Protein AF-A0A2D6HFG9-F1 (afdb_monomer)

Foldseek 3Di:
DVVVCVVCVPPDDDLDDQKDKDFDPDQPCQDDRQKGADHGDDGWIWIWGADLQQLEIEIETPDFPRIKGFDAPSSLVNNVWHWYHYNNDDIDTWDWDFDPVSQVVCVVVVSNRRRTMTDRDDDD

Secondary structure (DSSP, 8-state):
-HHHHHTTTT----SS-SEEEE----TT--EETTEEESSSPPSS-EEEEEETTTTEEEEEESS-TTEEEEE-HHHHHHHSSEEEEETT---EEE--EE-HHHHHHHHHHT-TT--EEEE-PPP-

Nearest PDB structures (foldseek):
  5yk4-assembly1_B  TM=5.902E-01  e=6.269E+00  Neisseria gonorrhoeae FA 1090
  5ms7-assembly1_A-2  TM=5.923E-01  e=7.105E+00  Legionella pneumophila subsp. pneumophila ATCC 33215
  8r7v-assembly1_A  TM=5.449E-01  e=7.105E+00  Homo sapiens
  4de9-assembly1_A  TM=2.468E-01  e=2.164E+00  Bacillus subtilis
  6mps-assembly1_A  TM=2.571E-01  e=2.611E+00  Bacillus subtilis

Structure (mmCIF, N/CA/C/O backbone):
data_AF-A0A2D6HFG9-F1
#
_entry.id   AF-A0A2D6HFG9-F1
#
loop_
_atom_site.group_PDB
_atom_site.id
_atom_site.type_symbol
_atom_site.label_atom_id
_atom_site.label_alt_id
_atom_site.label_comp_id
_atom_site.label_asym_id
_atom_site.label_entity_id
_atom_site.label_seq_id
_atom_site.pdbx_PDB_ins_code
_atom_site.Cartn_x
_atom_site.Cartn_y
_atom_site.Cartn_z
_atom_site.occupancy
_atom_site.B_iso_or_equiv
_atom_site.auth_seq_id
_atom_site.auth_comp_id
_atom_site.auth_asym_id
_atom_site.auth_atom_id
_atom_site.pdbx_PDB_model_num
ATOM 1 N N . MET A 1 1 ? -8.147 -30.783 10.269 1.00 59.09 1 MET A N 1
ATOM 2 C CA . MET A 1 1 ? -8.718 -29.556 9.665 1.00 59.09 1 MET A CA 1
ATOM 3 C C . MET A 1 1 ? -9.428 -28.677 10.701 1.00 59.09 1 MET A C 1
ATOM 5 O O . MET A 1 1 ? -8.983 -27.556 10.878 1.00 59.09 1 MET A O 1
ATOM 9 N N . ARG A 1 2 ? -10.443 -29.169 11.441 1.00 63.34 2 ARG A N 1
ATOM 10 C CA . ARG A 1 2 ? -11.173 -28.388 12.476 1.00 63.34 2 ARG A CA 1
ATOM 11 C C . ARG A 1 2 ? -10.281 -27.715 13.531 1.00 63.34 2 ARG A C 1
ATOM 13 O O . ARG A 1 2 ? -10.326 -26.502 13.651 1.00 63.34 2 ARG A O 1
ATOM 20 N N . ALA A 1 3 ? -9.388 -28.471 14.173 1.00 68.38 3 ALA A N 1
ATOM 21 C CA . ALA A 1 3 ? -8.497 -27.944 15.216 1.00 68.38 3 ALA A CA 1
ATOM 22 C C . ALA A 1 3 ? -7.512 -26.849 14.739 1.00 68.38 3 ALA A C 1
ATOM 24 O O . ALA A 1 3 ? -6.991 -26.086 15.544 1.00 68.38 3 ALA A O 1
ATOM 25 N N . LEU A 1 4 ? -7.224 -26.764 13.432 1.00 70.25 4 LEU A N 1
ATOM 26 C CA . LEU A 1 4 ? -6.386 -25.693 12.871 1.00 70.25 4 LEU A CA 1
ATOM 27 C C . LEU A 1 4 ? -7.195 -24.419 12.604 1.00 70.25 4 LEU A C 1
ATOM 29 O O . LEU A 1 4 ? -6.655 -23.329 12.752 1.00 70.25 4 LEU A O 1
ATOM 33 N N . LEU A 1 5 ? -8.472 -24.561 12.240 1.00 73.44 5 LEU A N 1
ATOM 34 C CA . LEU A 1 5 ? -9.385 -23.437 12.025 1.00 73.44 5 LEU A CA 1
ATOM 35 C C . LEU A 1 5 ? -9.829 -22.812 13.356 1.00 73.44 5 LEU A C 1
ATOM 37 O O . LEU A 1 5 ? -9.891 -21.594 13.454 1.00 73.44 5 LEU A O 1
ATOM 41 N N . GLU A 1 6 ? -10.034 -23.617 14.402 1.00 76.69 6 GLU A N 1
ATOM 42 C CA . GLU A 1 6 ? -10.305 -23.127 15.768 1.00 76.69 6 GLU A CA 1
ATOM 43 C C . GLU A 1 6 ? -9.149 -22.286 16.331 1.00 76.69 6 GLU A C 1
ATOM 45 O O . GLU A 1 6 ? -9.370 -21.330 17.058 1.00 76.69 6 GLU A O 1
ATOM 50 N N . ARG A 1 7 ? -7.894 -22.563 15.950 1.00 72.88 7 ARG A N 1
ATOM 51 C CA . ARG A 1 7 ? -6.741 -21.750 16.389 1.00 72.88 7 ARG A CA 1
ATOM 52 C C . ARG A 1 7 ? -6.703 -20.343 15.786 1.00 72.88 7 ARG A C 1
ATOM 54 O O . ARG A 1 7 ? -5.904 -19.521 16.237 1.00 72.88 7 ARG A O 1
ATOM 61 N N . ILE A 1 8 ? -7.498 -20.086 14.751 1.00 75.88 8 ILE A N 1
ATOM 62 C CA . ILE A 1 8 ? -7.563 -18.801 14.048 1.00 75.88 8 ILE A CA 1
ATOM 63 C C . ILE A 1 8 ? -8.975 -18.204 14.052 1.00 75.88 8 ILE A C 1
ATOM 65 O O . ILE A 1 8 ? -9.176 -17.179 13.412 1.00 75.88 8 ILE A O 1
ATOM 69 N N . SER A 1 9 ? -9.938 -18.810 14.758 1.00 75.81 9 SER A N 1
ATOM 70 C CA . SER A 1 9 ? -11.333 -18.344 14.784 1.00 75.81 9 SER A CA 1
ATOM 71 C C . SER A 1 9 ? -11.472 -16.945 15.370 1.00 75.81 9 SER A C 1
ATOM 73 O O . SER A 1 9 ? -12.281 -16.161 14.890 1.00 75.81 9 SER A O 1
ATOM 75 N N . ASP A 1 10 ? -10.631 -16.626 16.352 1.00 79.25 10 ASP A N 1
ATOM 76 C CA . ASP A 1 10 ? -10.680 -15.360 17.088 1.00 79.25 10 ASP A CA 1
ATOM 77 C C . ASP A 1 10 ? -9.656 -14.350 16.537 1.00 79.25 10 ASP A C 1
ATOM 79 O O . ASP A 1 10 ? -9.415 -13.292 17.117 1.00 79.25 10 ASP A O 1
ATOM 83 N N . ARG A 1 11 ? -8.977 -14.697 15.435 1.00 72.75 11 ARG A N 1
ATOM 84 C CA . ARG A 1 11 ? -7.982 -13.837 14.794 1.00 72.75 11 ARG A CA 1
ATOM 85 C C . ARG A 1 11 ? -8.685 -12.941 13.790 1.00 72.75 11 ARG A C 1
ATOM 87 O O . ARG A 1 11 ? -9.016 -13.369 12.686 1.00 72.75 11 ARG A O 1
ATOM 94 N N . GLU A 1 12 ? -8.827 -11.675 14.145 1.00 72.88 12 GLU A N 1
ATOM 95 C CA . GLU A 1 12 ? -9.207 -10.656 13.178 1.00 72.88 12 GLU A CA 1
ATOM 96 C C . GLU A 1 12 ? -8.031 -10.306 12.270 1.00 72.88 12 GLU A C 1
ATOM 98 O O . GLU A 1 12 ? -6.860 -10.281 12.668 1.00 72.88 12 GLU A O 1
ATOM 103 N N . ARG A 1 13 ? -8.352 -10.063 11.003 1.00 73.62 13 ARG A N 1
ATOM 104 C CA . ARG A 1 13 ? -7.367 -9.634 10.026 1.00 73.62 13 ARG A CA 1
ATOM 105 C C . ARG A 1 13 ? -7.035 -8.169 10.270 1.00 73.62 13 ARG A C 1
ATOM 107 O O . ARG A 1 13 ? -7.876 -7.299 10.093 1.00 73.62 13 ARG A O 1
ATOM 114 N N . GLU A 1 14 ? -5.776 -7.896 10.581 1.00 79.00 14 GLU A N 1
ATOM 115 C CA . GLU A 1 14 ? -5.265 -6.532 10.587 1.00 79.00 14 GLU A CA 1
ATOM 116 C C . GLU A 1 14 ? -5.214 -6.013 9.140 1.00 79.00 14 GLU A C 1
ATOM 118 O O . GLU A 1 14 ? -4.488 -6.543 8.288 1.00 79.00 14 GLU A O 1
ATOM 123 N N . ALA A 1 15 ? -6.018 -4.993 8.832 1.00 72.69 15 ALA A N 1
ATOM 124 C CA . ALA A 1 15 ? -6.037 -4.376 7.505 1.00 72.69 15 ALA A CA 1
ATOM 125 C C . ALA A 1 15 ? -4.703 -3.669 7.194 1.00 72.69 15 ALA A C 1
ATOM 127 O O . ALA A 1 15 ? -4.216 -3.710 6.060 1.00 72.69 15 ALA A O 1
ATOM 128 N N . ARG A 1 16 ? -4.073 -3.078 8.222 1.00 84.00 16 ARG A N 1
ATOM 129 C CA . ARG A 1 16 ? -2.870 -2.234 8.127 1.00 84.00 16 ARG A CA 1
ATOM 130 C C . ARG A 1 16 ? -1.701 -2.715 9.002 1.00 84.00 16 ARG A C 1
ATOM 132 O O . ARG A 1 16 ? -1.228 -1.955 9.843 1.00 84.00 16 ARG A O 1
ATOM 139 N N . PRO A 1 17 ? -1.187 -3.944 8.813 1.00 90.31 17 PRO A N 1
ATOM 140 C CA . PRO A 1 17 ? -0.012 -4.388 9.552 1.00 90.31 17 PRO A CA 1
ATOM 141 C C . PRO A 1 17 ? 1.176 -3.464 9.274 1.00 90.31 17 PRO A C 1
ATOM 143 O O . PRO A 1 17 ? 1.422 -3.079 8.129 1.00 90.31 17 PRO A O 1
ATOM 146 N N . ARG A 1 18 ? 1.958 -3.154 10.312 1.00 92.69 18 ARG A N 1
ATOM 147 C CA . ARG A 1 18 ? 3.120 -2.246 10.221 1.00 92.69 18 ARG A CA 1
ATOM 148 C C . ARG A 1 18 ? 4.197 -2.712 9.243 1.00 92.69 18 ARG A C 1
ATOM 150 O O . ARG A 1 18 ? 4.924 -1.887 8.700 1.00 92.69 18 ARG A O 1
ATOM 157 N N . ARG A 1 19 ? 4.327 -4.023 9.034 1.00 94.31 19 ARG A N 1
ATOM 158 C CA . ARG A 1 19 ? 5.310 -4.626 8.127 1.00 94.31 19 ARG A CA 1
ATOM 159 C C . ARG A 1 19 ? 4.654 -5.714 7.291 1.00 94.31 19 ARG A C 1
ATOM 161 O O . ARG A 1 19 ? 3.921 -6.551 7.811 1.00 94.31 19 ARG A O 1
ATOM 168 N N . LEU A 1 20 ? 4.973 -5.716 6.006 1.00 93.94 20 LEU A N 1
ATOM 169 C CA . LEU A 1 20 ? 4.585 -6.717 5.029 1.00 93.94 20 LEU A CA 1
ATOM 170 C C . LEU A 1 20 ? 5.839 -7.339 4.430 1.00 93.94 20 LEU A C 1
ATOM 172 O O . LEU A 1 20 ? 6.769 -6.632 4.048 1.00 93.94 20 LEU A O 1
ATOM 176 N N . LEU A 1 21 ? 5.818 -8.660 4.295 1.00 93.62 21 LEU A N 1
ATOM 177 C CA . LEU A 1 21 ? 6.765 -9.395 3.474 1.00 93.62 21 LEU A CA 1
ATOM 178 C C . LEU A 1 21 ? 5.966 -10.177 2.440 1.00 93.62 21 LEU A C 1
ATOM 180 O O . LEU A 1 21 ? 5.119 -11.000 2.793 1.00 93.62 21 LEU A O 1
ATOM 184 N N . TRP A 1 22 ? 6.199 -9.894 1.165 1.00 92.38 22 TRP A N 1
ATOM 185 C CA . TRP A 1 22 ? 5.421 -10.471 0.084 1.00 92.38 22 TRP A CA 1
ATOM 186 C C . TRP A 1 22 ? 6.298 -10.849 -1.099 1.00 92.38 22 TRP A C 1
ATOM 188 O O . TRP A 1 22 ? 6.982 -10.014 -1.678 1.00 92.38 22 TRP A O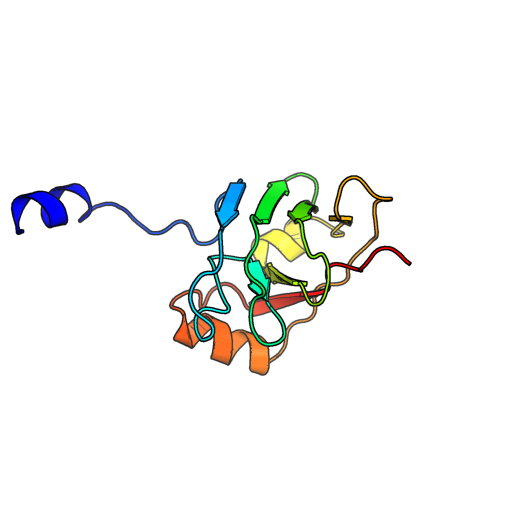 1
ATOM 198 N N . GLN A 1 23 ? 6.217 -12.114 -1.498 1.00 91.38 23 GLN A N 1
ATOM 199 C CA . GLN A 1 23 ? 6.764 -12.599 -2.756 1.00 91.38 23 GLN A CA 1
ATOM 200 C C . GLN A 1 23 ? 5.590 -12.981 -3.669 1.00 91.38 23 GLN A C 1
ATOM 202 O O . GLN A 1 23 ? 5.003 -14.058 -3.508 1.00 91.38 23 GLN A O 1
ATOM 207 N N . PRO A 1 24 ? 5.157 -12.101 -4.587 1.00 87.25 24 PRO A N 1
ATOM 208 C CA . PRO A 1 24 ? 4.080 -12.427 -5.508 1.00 87.25 24 PRO A CA 1
ATOM 209 C C . PRO A 1 24 ? 4.480 -13.583 -6.434 1.00 87.25 24 PRO A C 1
ATOM 211 O O . PRO A 1 24 ? 5.328 -13.434 -7.308 1.00 87.25 24 PRO A O 1
ATOM 214 N N . ALA A 1 25 ? 3.827 -14.732 -6.258 1.00 85.94 25 ALA A N 1
ATOM 215 C CA . ALA A 1 25 ? 3.978 -15.901 -7.129 1.00 85.94 25 ALA A CA 1
ATOM 216 C C . ALA A 1 25 ? 2.821 -16.059 -8.134 1.00 85.94 25 ALA A C 1
ATOM 218 O O . ALA A 1 25 ? 2.936 -16.789 -9.113 1.00 85.94 25 ALA A O 1
ATOM 219 N N . LEU A 1 26 ? 1.689 -15.388 -7.893 1.00 87.06 26 LEU A N 1
ATOM 220 C CA . LEU A 1 26 ? 0.459 -15.546 -8.669 1.00 87.06 26 LEU A CA 1
ATOM 221 C C . LEU A 1 26 ? 0.133 -14.251 -9.412 1.00 87.06 26 LEU A C 1
ATOM 223 O O . LEU A 1 26 ? -0.104 -13.222 -8.783 1.00 87.06 26 LEU A O 1
ATOM 227 N N . ALA A 1 27 ? 0.038 -14.323 -10.742 1.00 84.38 27 ALA A N 1
ATOM 228 C CA . ALA A 1 27 ? -0.219 -13.164 -11.604 1.00 84.38 27 ALA A CA 1
ATOM 229 C C . ALA A 1 27 ? -1.531 -12.424 -11.273 1.00 84.38 27 ALA A C 1
ATOM 231 O O . ALA A 1 27 ? -1.635 -11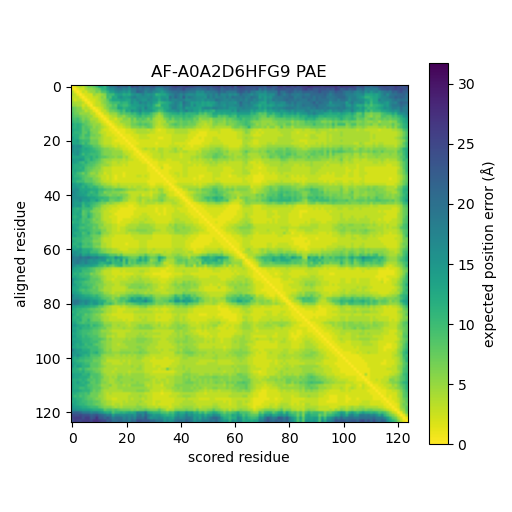.212 -11.455 1.00 84.38 27 ALA A O 1
ATOM 232 N N . TRP A 1 28 ? -2.534 -13.147 -10.766 1.00 84.69 28 TRP A N 1
ATOM 233 C CA . TRP A 1 28 ? -3.836 -12.583 -10.408 1.00 84.69 28 TRP A CA 1
ATOM 234 C C . TRP A 1 28 ? -3.855 -11.921 -9.023 1.00 84.69 28 TRP A C 1
ATOM 236 O O . TRP A 1 28 ? -4.718 -11.081 -8.759 1.00 84.69 28 TRP A O 1
ATOM 246 N N . LYS A 1 29 ? -2.920 -12.263 -8.127 1.00 88.56 29 LYS A N 1
ATOM 247 C CA . LYS A 1 29 ? -2.887 -11.718 -6.767 1.00 88.56 29 LYS A CA 1
ATOM 248 C C . LYS A 1 29 ? -2.125 -10.400 -6.773 1.00 88.56 29 LYS A C 1
ATOM 250 O O . LYS A 1 29 ? -0.911 -10.373 -6.638 1.00 88.56 29 LYS A O 1
ATOM 255 N N . ARG A 1 30 ? -2.855 -9.302 -6.956 1.00 90.12 30 ARG A N 1
ATOM 256 C CA . ARG A 1 30 ? -2.290 -7.947 -7.086 1.00 90.12 30 ARG A CA 1
ATOM 257 C C . ARG A 1 30 ? -2.325 -7.125 -5.799 1.00 90.12 30 ARG A C 1
ATOM 259 O O . ARG A 1 30 ? -1.654 -6.100 -5.733 1.00 90.12 30 ARG A O 1
ATOM 266 N N . GLN A 1 31 ? -3.088 -7.583 -4.808 1.00 91.06 31 GLN A N 1
ATOM 267 C CA . GLN A 1 31 ? -3.218 -6.966 -3.492 1.00 91.06 31 GLN A CA 1
ATOM 268 C C . GLN A 1 31 ? -2.638 -7.880 -2.418 1.00 91.06 31 GLN A C 1
ATOM 270 O O . GLN A 1 31 ? -2.891 -9.092 -2.413 1.00 91.06 31 GLN A O 1
ATOM 275 N N . PHE A 1 32 ? -1.917 -7.280 -1.482 1.00 90.69 32 PHE A N 1
ATOM 276 C CA . PHE A 1 32 ? -1.521 -7.917 -0.240 1.00 90.69 32 PHE A CA 1
ATOM 277 C C . PHE A 1 32 ? -1.630 -6.898 0.895 1.00 90.69 32 PHE A C 1
ATOM 279 O O . PHE A 1 32 ? -0.765 -6.037 1.043 1.00 90.69 32 PHE A O 1
ATOM 286 N N . HIS A 1 33 ? -2.726 -6.975 1.661 1.00 91.50 33 HIS A N 1
ATOM 287 C CA . HIS A 1 33 ? -3.128 -5.927 2.609 1.00 91.50 33 HIS A CA 1
ATOM 288 C C . HIS A 1 33 ? -3.167 -4.553 1.918 1.00 91.50 33 HIS A C 1
ATOM 290 O O . HIS A 1 33 ? -3.745 -4.419 0.839 1.00 91.50 33 HIS A O 1
ATOM 296 N N . TRP A 1 34 ? -2.511 -3.557 2.503 1.00 92.56 34 TRP A N 1
ATOM 297 C CA . TRP A 1 34 ? -2.426 -2.191 2.006 1.00 92.56 34 TRP A CA 1
ATOM 298 C C . TRP A 1 34 ? -1.442 -2.000 0.842 1.00 92.56 34 TRP A C 1
ATOM 300 O O . TRP A 1 34 ? -1.276 -0.885 0.355 1.00 92.56 34 TRP A O 1
ATOM 310 N N . LEU A 1 35 ? -0.787 -3.055 0.353 1.00 92.94 35 LEU A N 1
ATOM 311 C CA . LEU A 1 35 ? 0.108 -2.977 -0.799 1.00 92.94 35 LEU A CA 1
ATOM 312 C C . LEU A 1 35 ? -0.590 -3.446 -2.081 1.00 92.94 35 LEU A C 1
ATOM 314 O O . LEU A 1 35 ? -1.175 -4.531 -2.134 1.00 92.94 35 LEU A O 1
ATOM 318 N N . TRP A 1 36 ? -0.471 -2.651 -3.146 1.00 91.56 36 TRP A N 1
ATOM 319 C CA . TRP A 1 36 ? -1.047 -2.934 -4.459 1.00 91.56 36 TRP A CA 1
ATOM 320 C C . TRP A 1 36 ? -0.018 -2.839 -5.591 1.00 91.56 36 TRP A C 1
ATOM 322 O O . TRP A 1 36 ? 0.732 -1.867 -5.708 1.00 91.56 36 TRP A O 1
ATOM 332 N N . CYS A 1 37 ? -0.045 -3.813 -6.501 1.00 89.06 37 CYS A N 1
ATOM 333 C CA . CYS A 1 37 ? 0.723 -3.790 -7.746 1.00 89.06 37 CYS A CA 1
ATOM 334 C C . CYS A 1 37 ? -0.148 -3.358 -8.939 1.00 89.06 37 CYS A C 1
ATOM 336 O O . CYS A 1 37 ? -1.131 -4.010 -9.320 1.00 89.06 37 CYS A O 1
ATOM 338 N N . ALA A 1 38 ? 0.238 -2.259 -9.588 1.00 83.00 38 ALA A N 1
ATOM 339 C CA . ALA A 1 38 ? -0.271 -1.888 -10.900 1.00 83.00 38 ALA A CA 1
ATOM 340 C C . ALA A 1 38 ? 0.321 -2.834 -11.962 1.00 83.00 38 ALA A C 1
ATOM 342 O O . ALA A 1 38 ? 1.532 -2.985 -12.061 1.00 83.00 38 ALA A O 1
ATOM 343 N N . GLY A 1 39 ? -0.543 -3.475 -12.751 1.00 82.69 39 GLY A N 1
ATOM 344 C CA . GLY A 1 39 ? -0.158 -4.516 -13.702 1.00 82.69 39 GLY A CA 1
ATOM 345 C C . GLY A 1 39 ? 0.068 -5.888 -13.060 1.00 82.69 39 GLY A C 1
ATOM 346 O O . GLY A 1 39 ? -0.323 -6.137 -11.917 1.00 82.69 39 GLY A O 1
ATOM 347 N N . TH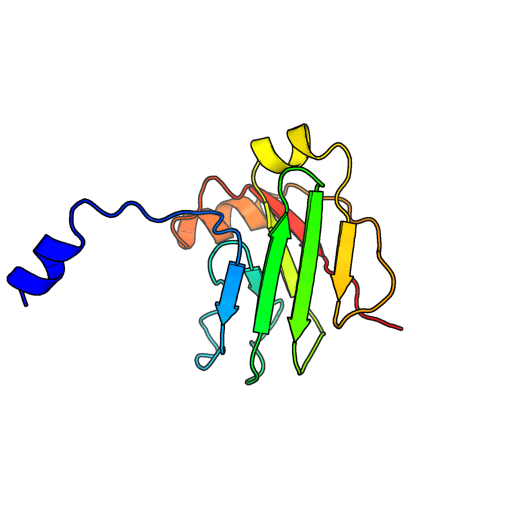R A 1 40 ? 0.665 -6.788 -13.836 1.00 82.88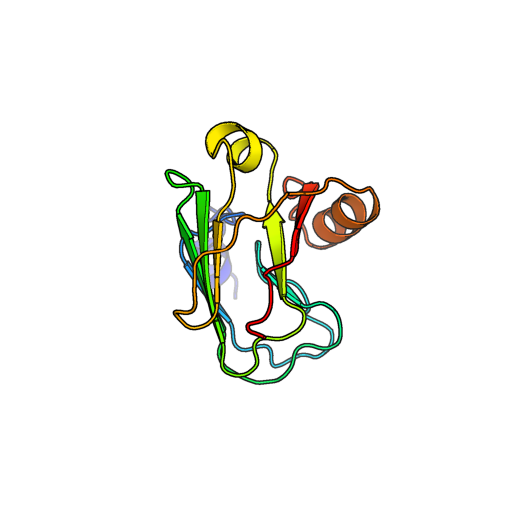 40 THR A N 1
ATOM 348 C CA . THR A 1 40 ? 1.023 -8.135 -13.386 1.00 82.88 40 THR A CA 1
ATOM 349 C C . THR A 1 40 ? 2.183 -8.045 -12.392 1.00 82.88 40 THR A C 1
ATOM 351 O O . THR A 1 40 ? 3.221 -7.473 -12.737 1.00 82.88 40 THR A O 1
ATOM 354 N N . PRO A 1 41 ? 2.046 -8.592 -11.170 1.00 84.06 41 PRO A N 1
ATOM 355 C CA . PRO A 1 41 ? 3.134 -8.620 -10.205 1.00 84.06 41 PRO A CA 1
ATOM 356 C C . PRO A 1 41 ? 4.344 -9.346 -10.794 1.00 84.06 41 PRO A C 1
ATOM 358 O O . PRO A 1 41 ? 4.213 -10.439 -11.345 1.00 84.06 41 PRO A O 1
ATOM 361 N N . SER A 1 42 ? 5.519 -8.733 -10.691 1.00 80.25 42 SER A N 1
ATOM 362 C CA . SER A 1 42 ? 6.765 -9.401 -11.064 1.00 80.25 42 SER A CA 1
ATOM 363 C C . SER A 1 42 ? 7.259 -10.260 -9.901 1.00 80.25 42 SER A C 1
ATOM 365 O O . SER A 1 42 ? 7.197 -9.787 -8.765 1.00 80.25 42 SER A O 1
ATOM 367 N N . PRO A 1 43 ? 7.788 -11.467 -10.158 1.00 81.00 43 PRO A N 1
ATOM 368 C CA . PRO A 1 43 ? 8.423 -12.266 -9.119 1.00 81.00 43 PRO A CA 1
ATOM 369 C C . PRO A 1 43 ? 9.625 -11.514 -8.526 1.00 81.00 43 PRO A C 1
ATOM 371 O O . PRO A 1 43 ? 10.362 -10.840 -9.249 1.00 81.00 43 PRO A O 1
ATOM 374 N N . GLY A 1 44 ? 9.783 -11.621 -7.208 1.00 86.06 44 GLY A N 1
ATOM 375 C CA . GLY A 1 44 ? 10.814 -10.946 -6.414 1.00 86.06 44 GLY A CA 1
ATOM 376 C C . GLY A 1 44 ? 10.306 -10.660 -5.003 1.00 86.06 44 GLY A C 1
ATOM 377 O O . GLY A 1 44 ? 9.091 -10.596 -4.790 1.00 86.06 44 GLY A O 1
ATOM 378 N N . LEU A 1 45 ? 11.207 -10.531 -4.031 1.00 91.69 45 LEU A N 1
ATOM 379 C CA . LEU A 1 45 ? 10.810 -10.189 -2.669 1.00 91.69 45 LEU A CA 1
ATOM 380 C C . LEU A 1 45 ? 10.410 -8.710 -2.583 1.00 91.69 45 LEU A C 1
ATOM 382 O O . LEU A 1 45 ? 11.061 -7.833 -3.158 1.00 91.69 45 LEU A O 1
ATOM 386 N N . ILE A 1 46 ? 9.323 -8.444 -1.865 1.00 92.31 46 ILE A N 1
ATOM 387 C CA . ILE A 1 46 ? 8.877 -7.103 -1.505 1.00 92.31 46 ILE A CA 1
ATOM 388 C C . ILE A 1 46 ? 8.771 -7.043 0.011 1.00 92.31 46 ILE A C 1
ATOM 390 O O . ILE A 1 46 ? 7.990 -7.780 0.617 1.00 92.31 46 ILE A O 1
ATOM 394 N N . GLU A 1 47 ? 9.522 -6.137 0.610 1.00 94.88 47 GLU A N 1
ATOM 395 C CA . GLU A 1 47 ? 9.344 -5.724 1.989 1.00 94.88 47 GLU A CA 1
ATOM 396 C C . GLU A 1 47 ? 8.708 -4.334 2.003 1.00 94.88 47 GLU A C 1
ATOM 398 O O . GLU A 1 47 ? 9.167 -3.423 1.320 1.00 94.88 47 GLU A O 1
ATOM 403 N N . ALA A 1 48 ? 7.625 -4.164 2.757 1.00 94.06 48 ALA A N 1
ATOM 404 C CA . ALA A 1 48 ? 6.990 -2.864 2.921 1.00 94.06 48 ALA A CA 1
ATOM 405 C C . ALA A 1 48 ? 6.735 -2.572 4.397 1.00 94.06 48 ALA A C 1
ATOM 407 O O . ALA A 1 48 ? 6.331 -3.453 5.154 1.00 94.06 48 ALA A O 1
ATOM 408 N N . GLN A 1 49 ? 6.967 -1.332 4.807 1.00 95.00 49 GLN A N 1
ATOM 409 C CA . GLN A 1 49 ? 6.766 -0.865 6.171 1.00 95.00 49 GLN A CA 1
ATOM 410 C C . GLN A 1 49 ? 5.934 0.414 6.168 1.00 95.00 49 GLN A C 1
ATOM 412 O O . GLN A 1 49 ? 6.168 1.312 5.357 1.00 95.00 49 GLN A O 1
ATOM 417 N N . LEU A 1 50 ? 4.983 0.487 7.092 1.00 92.44 50 LEU A N 1
ATOM 418 C CA . LEU A 1 50 ? 4.113 1.631 7.316 1.00 92.44 50 LEU A CA 1
ATOM 419 C C . LEU A 1 50 ? 4.314 2.139 8.747 1.00 92.44 50 LEU A C 1
ATOM 421 O O . LEU A 1 50 ? 4.024 1.440 9.718 1.00 92.44 50 LEU A O 1
ATOM 425 N N . ASP A 1 51 ? 4.795 3.371 8.855 1.00 91.62 51 ASP A N 1
ATOM 426 C CA . ASP A 1 51 ? 4.855 4.147 10.088 1.00 91.62 51 ASP A CA 1
ATOM 427 C C . ASP A 1 51 ? 3.691 5.143 10.067 1.00 91.62 51 ASP A C 1
ATOM 429 O O . ASP A 1 51 ? 3.772 6.200 9.437 1.00 91.62 51 ASP A O 1
ATOM 433 N N . ALA A 1 52 ? 2.578 4.752 10.692 1.00 87.38 52 ALA A N 1
ATOM 434 C CA . ALA A 1 52 ? 1.352 5.545 10.713 1.00 87.38 52 ALA A CA 1
ATOM 435 C C . ALA A 1 52 ? 1.507 6.853 11.503 1.00 87.38 52 ALA A C 1
ATOM 437 O O . ALA A 1 52 ? 0.897 7.852 11.140 1.00 87.38 52 ALA A O 1
ATOM 438 N N . GLU A 1 53 ? 2.358 6.866 12.534 1.00 86.62 53 GLU A N 1
ATOM 439 C CA . GLU A 1 53 ? 2.606 8.050 13.365 1.00 86.62 53 GLU A CA 1
ATOM 440 C C . GLU A 1 53 ? 3.359 9.129 12.583 1.00 86.62 53 GLU A C 1
ATOM 442 O O . GLU A 1 53 ? 3.076 10.316 12.719 1.00 86.62 53 GLU A O 1
ATOM 447 N N . LYS A 1 54 ? 4.310 8.720 11.734 1.00 88.00 54 LYS A N 1
ATOM 448 C CA . LYS A 1 54 ? 5.105 9.640 10.903 1.00 88.00 54 LYS A CA 1
ATOM 449 C C . LYS A 1 54 ? 4.588 9.788 9.477 1.00 88.00 54 LYS A C 1
ATOM 451 O O . LYS A 1 54 ? 5.262 10.415 8.660 1.00 88.00 54 LYS A O 1
ATOM 456 N N . GLY A 1 55 ? 3.490 9.122 9.124 1.00 89.50 55 GLY A N 1
ATOM 457 C CA . GLY A 1 55 ? 3.004 9.072 7.745 1.00 89.50 55 GLY A CA 1
ATOM 458 C C . GLY A 1 55 ? 4.043 8.550 6.745 1.00 89.50 55 GLY A C 1
ATOM 459 O O . GLY A 1 55 ? 4.080 8.997 5.599 1.00 89.50 55 GLY A O 1
ATOM 460 N N . THR A 1 56 ? 4.946 7.661 7.168 1.00 91.94 56 THR A N 1
ATOM 461 C CA . THR A 1 56 ? 6.076 7.216 6.339 1.00 91.94 56 THR A CA 1
ATOM 462 C C . THR A 1 56 ? 5.867 5.800 5.826 1.00 91.94 56 THR A C 1
ATOM 464 O O . THR A 1 56 ? 5.581 4.875 6.582 1.00 91.94 56 THR A O 1
ATOM 467 N N . ILE A 1 57 ? 6.083 5.622 4.530 1.00 92.94 57 ILE A N 1
ATOM 468 C CA . ILE A 1 57 ? 5.944 4.359 3.817 1.00 92.94 57 ILE A CA 1
ATOM 469 C C . ILE A 1 57 ? 7.303 4.005 3.238 1.00 92.94 57 ILE A C 1
ATOM 471 O O . ILE A 1 57 ? 7.840 4.739 2.410 1.00 92.94 57 ILE A O 1
ATOM 475 N N . ARG A 1 58 ? 7.861 2.872 3.650 1.00 93.50 58 ARG A N 1
ATOM 476 C CA . ARG A 1 58 ? 9.108 2.344 3.090 1.00 93.50 58 ARG A CA 1
ATOM 477 C C . ARG A 1 58 ? 8.804 1.097 2.292 1.00 93.50 58 ARG A C 1
ATOM 479 O O . ARG A 1 58 ? 8.075 0.233 2.772 1.00 93.50 58 ARG A O 1
ATOM 486 N N . ILE A 1 59 ? 9.338 1.008 1.084 1.00 92.94 59 ILE A N 1
ATOM 487 C CA . ILE A 1 59 ? 9.240 -0.190 0.261 1.00 92.94 59 ILE A CA 1
ATOM 488 C C . ILE A 1 59 ? 10.629 -0.541 -0.239 1.00 92.94 59 ILE A C 1
ATOM 490 O O . ILE A 1 59 ? 11.250 0.252 -0.940 1.00 92.94 59 ILE A O 1
ATOM 494 N N . ASP A 1 60 ? 11.060 -1.755 0.061 1.00 92.25 60 ASP A N 1
ATOM 495 C CA . ASP A 1 60 ? 12.244 -2.372 -0.507 1.00 92.25 60 ASP A CA 1
ATOM 496 C C . ASP A 1 60 ? 11.796 -3.507 -1.421 1.00 92.25 60 ASP A C 1
ATOM 498 O O . ASP A 1 60 ? 11.070 -4.424 -1.030 1.00 92.25 60 ASP A O 1
ATOM 502 N N . ALA A 1 61 ? 12.166 -3.413 -2.690 1.00 89.81 61 ALA A N 1
ATOM 503 C CA . ALA A 1 61 ? 11.772 -4.372 -3.695 1.00 89.81 61 ALA A CA 1
ATOM 504 C C . ALA A 1 61 ? 12.825 -4.517 -4.785 1.00 89.81 61 ALA A C 1
ATOM 506 O O . ALA A 1 61 ? 13.306 -3.534 -5.352 1.00 89.81 61 ALA A O 1
ATOM 507 N N . GLU A 1 62 ? 13.067 -5.762 -5.188 1.00 87.69 62 GLU A N 1
ATOM 508 C CA . GLU A 1 62 ? 13.982 -6.085 -6.289 1.00 87.69 62 GLU A CA 1
ATOM 509 C C . GLU A 1 62 ? 13.566 -5.428 -7.617 1.00 87.69 62 GLU A C 1
ATOM 511 O O . GLU A 1 62 ? 14.401 -5.113 -8.459 1.00 87.69 62 GLU A O 1
ATOM 516 N N . ARG A 1 63 ? 12.259 -5.205 -7.822 1.00 82.12 63 ARG A N 1
ATOM 517 C CA . ARG A 1 63 ? 11.702 -4.632 -9.060 1.00 82.12 63 ARG A CA 1
ATOM 518 C C . ARG A 1 63 ? 10.749 -3.469 -8.764 1.00 82.12 63 ARG A C 1
ATOM 520 O O . ARG A 1 63 ? 9.554 -3.732 -8.666 1.00 82.12 63 ARG A O 1
ATOM 527 N N . PRO A 1 64 ? 11.215 -2.210 -8.611 1.00 72.62 64 PRO A N 1
ATOM 528 C CA . PRO A 1 64 ? 10.503 -1.056 -8.018 1.00 72.62 64 PRO A CA 1
ATOM 529 C C . PRO A 1 64 ? 9.205 -0.559 -8.709 1.00 72.62 64 PRO A C 1
ATOM 531 O O . PRO A 1 64 ? 8.368 0.061 -8.050 1.00 72.62 64 PRO A O 1
ATOM 534 N N . ALA A 1 65 ? 8.984 -0.851 -9.992 1.00 71.56 65 ALA A N 1
ATOM 535 C CA . ALA A 1 65 ? 7.936 -0.194 -10.781 1.00 71.56 65 ALA A CA 1
ATOM 536 C C . ALA A 1 65 ? 6.483 -0.549 -10.389 1.00 71.56 65 ALA A C 1
ATOM 538 O O . ALA A 1 65 ? 6.169 -1.673 -9.998 1.00 71.56 65 ALA A O 1
ATOM 539 N N . GLY A 1 66 ? 5.577 0.423 -10.569 1.00 73.31 66 GLY A N 1
ATOM 540 C CA . GLY A 1 66 ? 4.126 0.204 -10.569 1.00 73.31 66 GLY A CA 1
ATOM 541 C C . GLY A 1 66 ? 3.483 -0.032 -9.200 1.00 73.31 66 GLY A C 1
ATOM 542 O O . GLY A 1 66 ? 2.359 -0.527 -9.141 1.00 73.31 66 GLY A O 1
ATOM 543 N N . ARG A 1 67 ? 4.146 0.299 -8.089 1.00 83.94 67 ARG A N 1
ATOM 544 C CA . ARG A 1 67 ? 3.580 0.081 -6.750 1.00 83.94 67 ARG A CA 1
ATOM 545 C C . ARG A 1 67 ? 2.674 1.217 -6.307 1.00 83.94 67 ARG A C 1
ATOM 547 O O . ARG A 1 67 ? 2.954 2.397 -6.521 1.00 83.94 67 ARG A O 1
ATOM 554 N N . ARG A 1 68 ? 1.582 0.834 -5.657 1.00 90.81 68 ARG A N 1
ATOM 555 C CA . ARG A 1 68 ? 0.679 1.739 -4.960 1.00 90.81 68 ARG A CA 1
ATOM 556 C C . ARG A 1 68 ? 0.456 1.232 -3.551 1.00 90.81 68 ARG A C 1
ATOM 558 O O . ARG A 1 68 ? 0.480 0.029 -3.302 1.00 90.81 68 ARG A O 1
ATOM 565 N N . VAL A 1 69 ? 0.208 2.167 -2.661 1.00 92.25 69 VAL A N 1
ATOM 566 C CA . VAL A 1 69 ? -0.273 1.892 -1.313 1.00 92.25 69 VAL A CA 1
ATOM 567 C C . VAL A 1 69 ? -1.741 2.250 -1.235 1.00 92.25 69 VAL A C 1
ATOM 569 O O . VAL A 1 69 ? -2.177 3.213 -1.865 1.00 92.25 69 VAL A O 1
ATOM 572 N N . LEU A 1 70 ? -2.489 1.439 -0.507 1.00 93.44 70 LEU A N 1
ATOM 573 C CA . LEU A 1 70 ? -3.902 1.595 -0.224 1.00 93.44 70 LEU A CA 1
ATOM 574 C C . LEU A 1 70 ? -4.029 2.070 1.221 1.00 93.44 70 LEU A C 1
ATOM 576 O O . LEU A 1 70 ? -3.351 1.547 2.102 1.00 93.44 70 LEU A O 1
ATOM 580 N N . LEU A 1 71 ? -4.843 3.087 1.454 1.00 92.62 71 LEU A N 1
ATOM 581 C CA . LEU A 1 71 ? -4.884 3.807 2.724 1.00 92.62 71 LEU A CA 1
ATOM 582 C C . LEU A 1 71 ? -6.345 4.033 3.108 1.00 92.62 71 LEU A C 1
ATOM 584 O O . LEU A 1 71 ? -7.208 4.118 2.231 1.00 92.62 71 LEU A O 1
ATOM 588 N N . ASP A 1 72 ? -6.615 4.132 4.398 1.00 92.00 72 ASP A N 1
ATOM 589 C CA . ASP A 1 72 ? -7.921 4.505 4.934 1.00 92.00 72 ASP A CA 1
ATOM 590 C C . ASP A 1 72 ? -7.933 5.956 5.419 1.00 92.00 72 ASP A C 1
ATOM 592 O O . ASP A 1 72 ? -6.900 6.633 5.448 1.00 92.00 72 ASP A O 1
ATOM 596 N N . ASP A 1 73 ? -9.130 6.433 5.754 1.00 90.56 73 ASP A N 1
ATOM 597 C CA . ASP A 1 73 ? -9.377 7.810 6.169 1.00 90.56 73 ASP A CA 1
ATOM 598 C C . ASP A 1 73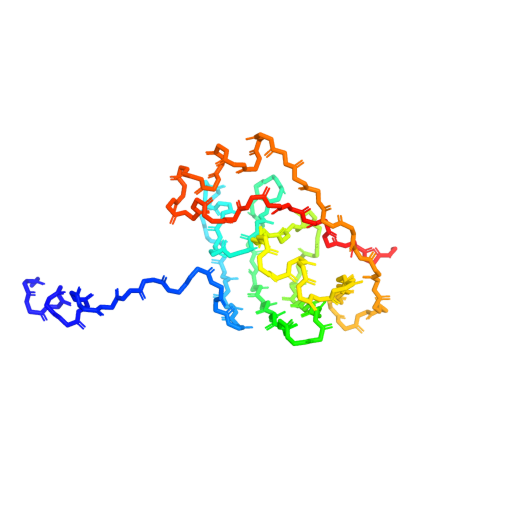 ? -8.541 8.175 7.422 1.00 90.56 73 ASP A C 1
ATOM 600 O O . ASP A 1 73 ? -7.821 9.173 7.388 1.00 90.56 73 ASP A O 1
ATOM 604 N N . ASP A 1 74 ? -8.493 7.311 8.448 1.00 89.12 74 ASP A N 1
ATOM 605 C CA . ASP A 1 74 ? -7.739 7.553 9.694 1.00 89.12 74 ASP A CA 1
ATOM 606 C C . ASP A 1 74 ? -6.255 7.873 9.459 1.00 89.12 74 ASP A C 1
ATOM 608 O O . ASP A 1 74 ? -5.697 8.789 10.064 1.00 89.12 74 ASP A O 1
ATOM 612 N N . LEU A 1 75 ? -5.580 7.105 8.593 1.00 87.69 75 LEU A N 1
ATOM 613 C CA . LEU A 1 75 ? -4.156 7.317 8.314 1.00 87.69 75 LEU A CA 1
ATOM 614 C C . LEU A 1 75 ? -3.922 8.615 7.544 1.00 87.69 75 LEU A C 1
ATOM 616 O O . LEU A 1 75 ? -2.931 9.307 7.779 1.00 87.69 75 LEU A O 1
ATOM 620 N N . VAL A 1 76 ? -4.803 8.920 6.593 1.00 89.12 76 VAL A N 1
ATOM 621 C CA . VAL A 1 76 ? -4.693 10.125 5.768 1.00 89.12 76 VAL A CA 1
ATOM 622 C C . VAL A 1 76 ? -4.898 11.378 6.618 1.00 89.12 76 VAL A C 1
ATOM 624 O O . VAL A 1 76 ? -4.155 12.345 6.447 1.00 89.12 76 VAL A O 1
ATOM 627 N N . GLU A 1 77 ? -5.850 11.348 7.549 1.00 87.81 77 GLU A N 1
ATOM 628 C CA . GLU A 1 77 ? -6.116 12.449 8.477 1.00 87.81 77 GLU A CA 1
ATOM 629 C C . GLU A 1 77 ? -4.993 12.618 9.506 1.00 87.81 77 GLU A C 1
ATOM 631 O O . GLU A 1 77 ? -4.507 13.732 9.708 1.00 87.81 77 GLU A O 1
ATOM 636 N N . ALA A 1 78 ? -4.530 11.522 10.115 1.00 83.75 78 ALA A N 1
ATOM 637 C CA . ALA A 1 78 ? -3.516 11.569 11.167 1.00 83.75 78 ALA A CA 1
ATOM 638 C C . ALA A 1 78 ? -2.132 11.999 10.658 1.00 83.75 78 ALA A C 1
ATOM 640 O O . ALA A 1 78 ? -1.408 12.707 11.357 1.00 83.75 78 ALA A O 1
ATOM 641 N N . ALA A 1 79 ? -1.750 11.581 9.450 1.00 79.88 79 ALA A N 1
ATOM 642 C CA . ALA A 1 79 ? -0.397 11.800 8.952 1.00 79.88 79 ALA A CA 1
ATOM 643 C C . ALA A 1 79 ? -0.097 13.265 8.589 1.00 79.88 79 ALA A C 1
ATOM 645 O O . ALA A 1 79 ? 1.072 13.639 8.523 1.00 79.88 79 ALA A O 1
ATOM 646 N N . GLY A 1 80 ? -1.106 14.086 8.265 1.00 73.44 80 GLY A N 1
ATOM 647 C CA . GLY A 1 80 ? -0.914 15.474 7.799 1.00 73.44 80 GLY A CA 1
ATOM 648 C C . GLY A 1 80 ? -0.098 15.624 6.497 1.00 73.44 80 GLY A C 1
ATOM 649 O O . GLY A 1 80 ? 0.115 16.735 6.014 1.00 73.44 80 GLY A O 1
ATOM 650 N N . GLY A 1 81 ? 0.358 14.509 5.923 1.00 83.12 81 GLY A N 1
ATOM 651 C CA . GLY A 1 81 ? 1.224 14.400 4.758 1.00 83.12 81 GLY A CA 1
ATOM 652 C C . GLY A 1 81 ? 1.892 13.025 4.739 1.00 83.12 81 GLY A C 1
ATOM 653 O O . GLY A 1 81 ? 2.427 12.572 5.745 1.00 83.12 81 GLY A O 1
ATOM 654 N N . LEU A 1 82 ? 1.861 12.338 3.596 1.00 90.44 82 LEU A N 1
ATOM 655 C CA . LEU A 1 82 ? 2.503 11.032 3.464 1.00 90.44 82 LEU A CA 1
ATOM 656 C C . LEU A 1 82 ? 3.823 11.145 2.724 1.00 90.44 82 LEU A C 1
ATOM 658 O O . LEU A 1 82 ? 3.937 11.843 1.717 1.00 90.44 82 LEU A O 1
ATOM 662 N N . THR A 1 83 ? 4.803 10.390 3.198 1.00 92.75 83 THR A N 1
ATOM 663 C CA . THR A 1 83 ? 6.126 10.295 2.591 1.00 92.75 83 THR A CA 1
ATOM 664 C C . THR A 1 83 ? 6.396 8.858 2.187 1.00 92.75 83 THR A C 1
ATOM 666 O O . THR A 1 83 ? 6.187 7.936 2.971 1.00 92.75 83 THR A O 1
ATOM 669 N N . SER A 1 84 ? 6.886 8.656 0.968 1.00 92.56 84 SER A N 1
ATOM 670 C CA . SER A 1 84 ? 7.313 7.350 0.472 1.00 92.56 84 SER A CA 1
ATOM 671 C C . SER A 1 84 ? 8.823 7.307 0.255 1.00 92.56 84 SER A C 1
ATOM 673 O O . SER A 1 84 ? 9.413 8.279 -0.214 1.00 92.56 84 SER A O 1
ATOM 675 N N . ILE A 1 85 ? 9.432 6.175 0.593 1.00 92.50 85 ILE A N 1
ATOM 676 C CA . ILE A 1 85 ? 10.845 5.860 0.380 1.00 92.50 85 ILE A CA 1
ATOM 677 C C . ILE A 1 85 ? 10.893 4.517 -0.348 1.00 92.50 85 ILE A C 1
ATOM 679 O O . ILE A 1 85 ? 10.305 3.540 0.120 1.00 92.50 85 ILE A O 1
ATOM 683 N N . LEU A 1 86 ? 11.582 4.467 -1.485 1.00 91.50 86 LEU A N 1
ATOM 684 C CA . LEU A 1 86 ? 11.714 3.265 -2.307 1.00 91.50 86 LEU A CA 1
ATOM 685 C C . LEU A 1 86 ? 13.183 2.857 -2.398 1.00 91.50 86 LEU A C 1
ATOM 687 O O . LEU A 1 86 ? 14.000 3.660 -2.844 1.00 91.50 86 LEU A O 1
ATOM 691 N N . ASN A 1 87 ? 13.509 1.626 -2.003 1.00 91.88 87 ASN A N 1
ATOM 692 C CA . ASN A 1 87 ? 14.858 1.047 -2.058 1.00 91.88 87 ASN A CA 1
ATOM 693 C C . ASN A 1 87 ? 15.931 1.949 -1.417 1.00 91.88 87 ASN A C 1
ATOM 695 O O . ASN A 1 87 ? 16.992 2.172 -1.997 1.00 91.88 87 ASN A O 1
ATOM 699 N N . GLY A 1 88 ? 15.623 2.540 -0.258 1.00 89.81 88 GLY A N 1
ATOM 700 C CA . GLY A 1 88 ? 16.511 3.485 0.435 1.00 89.81 88 GLY A CA 1
ATOM 701 C C . GLY A 1 88 ? 16.757 4.823 -0.282 1.00 89.81 88 GLY A C 1
ATOM 702 O O . GLY A 1 88 ? 17.647 5.564 0.127 1.00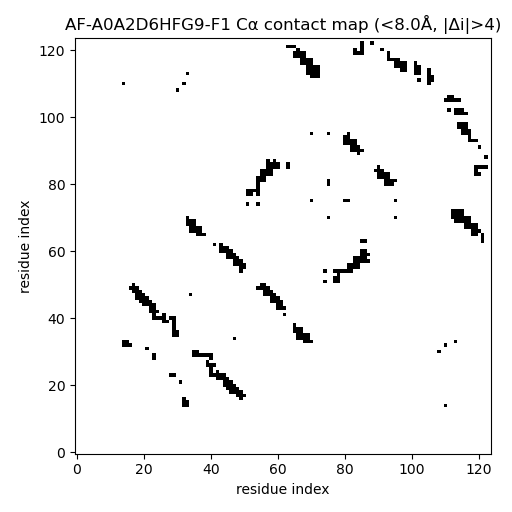 89.81 88 GLY A O 1
ATOM 703 N N . GLY A 1 89 ? 16.002 5.135 -1.340 1.00 89.25 89 GLY A N 1
ATOM 704 C CA . GLY A 1 89 ? 16.115 6.389 -2.085 1.00 89.25 89 GLY A CA 1
ATOM 705 C C . GLY A 1 89 ? 15.618 7.621 -1.321 1.00 89.25 89 GLY A C 1
ATOM 706 O O . GLY A 1 89 ? 15.216 7.555 -0.159 1.00 89.25 89 GLY A O 1
ATOM 707 N N . GLU A 1 90 ? 15.623 8.770 -1.998 1.00 90.06 90 GLU A N 1
ATOM 708 C CA . GLU A 1 90 ? 15.181 10.025 -1.390 1.00 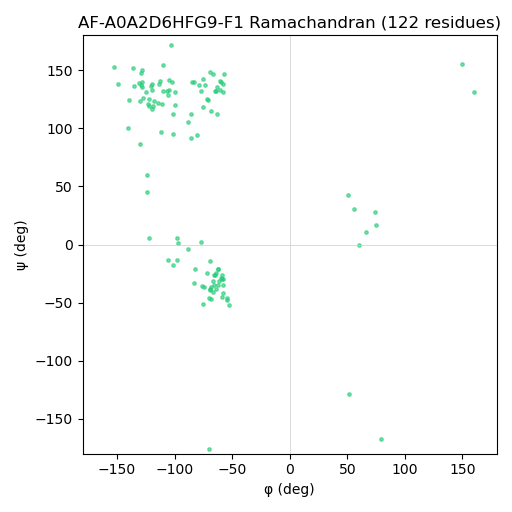90.06 90 GLU A CA 1
ATOM 709 C C . GLU A 1 90 ? 13.691 9.983 -1.004 1.00 90.06 90 GLU A C 1
ATOM 711 O O . GLU A 1 90 ? 12.860 9.535 -1.806 1.00 90.06 90 GLU A O 1
ATOM 716 N N . PRO A 1 91 ? 13.327 10.472 0.197 1.00 91.38 91 PRO A N 1
ATOM 717 C CA . PRO A 1 91 ? 11.935 10.584 0.603 1.00 91.38 91 PRO A CA 1
ATOM 718 C C . PRO A 1 91 ? 11.154 11.500 -0.339 1.00 91.38 91 PRO A C 1
ATOM 720 O O . PRO A 1 91 ? 11.582 12.611 -0.652 1.00 91.38 91 PRO A O 1
ATOM 723 N N . ARG A 1 92 ? 9.977 11.048 -0.770 1.00 90.31 92 ARG A N 1
ATOM 724 C CA . ARG A 1 92 ? 9.084 11.813 -1.645 1.00 90.31 92 ARG A CA 1
ATOM 725 C C . ARG A 1 92 ? 7.707 11.939 -1.036 1.00 90.31 92 ARG A C 1
ATOM 727 O O . ARG A 1 92 ? 7.105 10.932 -0.662 1.00 90.31 92 ARG A O 1
ATOM 734 N N . THR A 1 93 ? 7.189 13.159 -1.013 1.00 91.06 93 THR A N 1
ATOM 735 C CA . THR A 1 93 ? 5.804 13.420 -0.627 1.00 91.06 93 THR A CA 1
ATOM 736 C C . THR A 1 93 ? 4.856 12.759 -1.619 1.00 91.06 93 THR A C 1
ATOM 738 O O . THR A 1 93 ? 5.009 12.897 -2.835 1.00 91.06 93 THR A O 1
ATOM 741 N N . VAL A 1 94 ? 3.862 12.049 -1.100 1.00 90.56 94 VAL A N 1
ATOM 742 C CA . VAL A 1 94 ? 2.808 11.420 -1.890 1.00 90.56 94 VAL A CA 1
ATOM 743 C C . VAL A 1 94 ? 1.457 11.974 -1.473 1.00 90.56 94 VAL A C 1
ATOM 745 O O . VAL A 1 94 ? 1.177 12.169 -0.293 1.00 90.56 94 VAL A O 1
ATOM 748 N N . THR A 1 95 ? 0.606 12.230 -2.461 1.00 90.44 95 THR A N 1
ATOM 749 C CA . THR A 1 95 ? -0.757 12.709 -2.235 1.00 90.44 95 THR A CA 1
ATOM 750 C C . THR A 1 95 ? -1.727 11.538 -2.390 1.00 90.44 95 THR A C 1
ATOM 752 O O . THR A 1 95 ? -1.880 11.039 -3.512 1.00 90.44 95 THR A O 1
ATOM 755 N N . PRO A 1 96 ? -2.385 11.089 -1.305 1.00 92.50 96 PRO A N 1
ATOM 756 C CA . PRO A 1 96 ? -3.468 10.119 -1.388 1.00 92.50 96 PRO A CA 1
ATOM 757 C C . PRO A 1 96 ? -4.588 10.637 -2.281 1.00 92.50 96 PRO A C 1
ATOM 759 O O . PRO A 1 96 ? -4.981 11.801 -2.199 1.00 92.50 96 PRO A O 1
ATOM 762 N N . LYS A 1 97 ? -5.138 9.765 -3.120 1.00 92.69 97 LYS A N 1
ATOM 763 C CA . LYS A 1 97 ? -6.325 10.061 -3.920 1.00 92.69 97 LYS A CA 1
ATOM 764 C C . LYS A 1 97 ? -7.406 9.044 -3.615 1.00 92.69 97 LYS A C 1
ATOM 766 O O . LYS A 1 97 ? -7.199 7.841 -3.766 1.00 92.69 97 LYS A O 1
ATOM 771 N N . ARG A 1 98 ? -8.577 9.541 -3.231 1.00 93.50 98 ARG A N 1
ATOM 772 C CA . ARG A 1 98 ? -9.791 8.733 -3.127 1.00 93.50 98 ARG A CA 1
ATOM 773 C C . ARG A 1 98 ? -10.378 8.531 -4.518 1.00 93.50 98 ARG A C 1
ATOM 775 O O . ARG A 1 98 ? -10.430 9.469 -5.312 1.00 93.50 98 ARG A O 1
ATOM 782 N N . SER A 1 99 ? -10.831 7.320 -4.829 1.00 91.62 99 SER A N 1
ATOM 783 C CA . SER A 1 99 ? -11.580 7.077 -6.067 1.00 91.62 99 SER A CA 1
ATOM 784 C C . SER A 1 99 ? -12.531 5.895 -5.937 1.00 91.62 99 SER A C 1
ATOM 786 O O . SER A 1 99 ? -12.264 4.943 -5.203 1.00 91.62 99 SER A O 1
ATOM 788 N N . LEU A 1 100 ? -13.613 5.912 -6.720 1.00 91.31 100 LEU A N 1
ATOM 789 C CA . LEU A 1 100 ? -14.557 4.794 -6.785 1.00 91.31 100 LEU A CA 1
ATOM 790 C C . LEU A 1 100 ? -13.867 3.486 -7.213 1.00 91.31 100 LEU A C 1
ATOM 792 O O . LEU A 1 100 ? -14.185 2.415 -6.706 1.00 91.31 100 LEU A O 1
ATOM 796 N N . ALA A 1 101 ? -12.871 3.576 -8.100 1.00 90.44 101 ALA A N 1
ATOM 797 C CA . ALA A 1 101 ? -12.089 2.427 -8.550 1.00 90.44 101 ALA A CA 1
ATOM 798 C C . ALA A 1 101 ? -11.236 1.796 -7.436 1.00 90.44 101 ALA A C 1
ATOM 800 O O . ALA A 1 101 ? -10.898 0.615 -7.527 1.00 90.44 101 ALA A O 1
ATOM 801 N N . VAL A 1 102 ? -10.845 2.561 -6.413 1.00 91.38 102 VAL A N 1
ATOM 802 C CA . VAL A 1 102 ? -10.179 2.018 -5.220 1.00 91.38 102 VAL A CA 1
ATOM 803 C C . VAL A 1 102 ? -11.209 1.321 -4.342 1.00 91.38 102 VAL A C 1
ATOM 805 O O . VAL A 1 102 ? -11.041 0.139 -4.082 1.00 91.38 102 VAL A O 1
ATOM 808 N N . ILE A 1 103 ? -12.317 1.990 -4.015 1.00 92.44 103 ILE A N 1
ATOM 809 C CA . ILE A 1 103 ? -13.383 1.450 -3.152 1.00 92.44 103 ILE A CA 1
ATOM 810 C C . ILE A 1 103 ? -13.909 0.101 -3.671 1.00 92.44 103 ILE A C 1
ATOM 812 O O . ILE A 1 103 ? -13.988 -0.876 -2.931 1.00 92.44 103 ILE A O 1
ATOM 816 N N . VAL A 1 104 ? -14.221 0.007 -4.968 1.00 91.75 104 VAL A N 1
ATOM 817 C CA . VAL A 1 104 ? -14.709 -1.247 -5.576 1.00 91.75 104 VAL A CA 1
ATOM 818 C C . VAL A 1 104 ? -13.6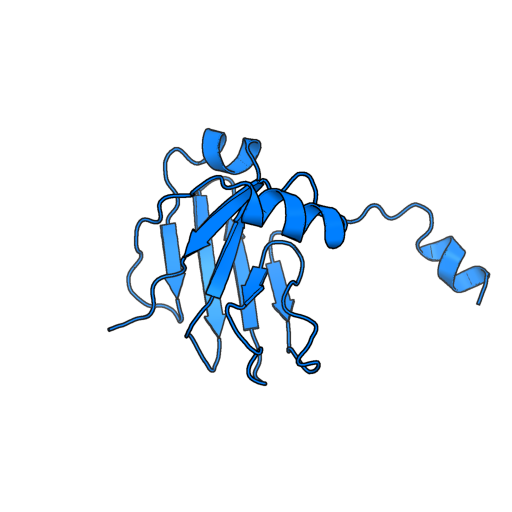50 -2.355 -5.512 1.00 91.75 104 VAL A C 1
ATOM 820 O O . VAL A 1 104 ? -13.968 -3.525 -5.288 1.00 91.75 104 VAL A O 1
ATOM 823 N N . ARG A 1 105 ? -12.378 -2.001 -5.717 1.00 89.56 105 ARG A N 1
ATOM 824 C CA . ARG A 1 105 ? -11.251 -2.944 -5.723 1.00 89.56 105 ARG A CA 1
ATOM 825 C C . ARG A 1 105 ? -10.992 -3.510 -4.332 1.00 89.56 105 ARG A C 1
ATOM 827 O O . ARG A 1 105 ? -10.835 -4.722 -4.202 1.00 89.56 105 ARG A O 1
ATOM 834 N N . THR A 1 106 ? -10.950 -2.649 -3.323 1.00 89.19 106 THR A N 1
ATOM 835 C CA . THR A 1 106 ? -10.623 -3.022 -1.946 1.00 89.19 106 THR A CA 1
ATOM 836 C C . THR A 1 106 ? -11.795 -3.715 -1.258 1.00 89.19 106 THR A C 1
ATOM 838 O O . THR A 1 106 ? -11.582 -4.736 -0.606 1.00 89.19 106 THR A O 1
ATOM 841 N N . GLY A 1 107 ? -13.036 -3.309 -1.544 1.00 87.31 107 GLY A N 1
ATOM 842 C CA . GLY A 1 107 ? -14.234 -4.039 -1.114 1.00 87.31 107 GLY A CA 1
ATOM 843 C C . GLY A 1 107 ? -14.265 -5.489 -1.618 1.00 87.31 107 GLY A C 1
ATOM 844 O O . GLY A 1 107 ? -14.536 -6.410 -0.853 1.00 87.31 107 GLY A O 1
ATOM 845 N N . ARG A 1 108 ? -13.878 -5.740 -2.879 1.00 86.12 108 ARG A N 1
ATOM 846 C CA . ARG A 1 108 ? -13.762 -7.113 -3.418 1.00 86.12 108 ARG A CA 1
ATOM 847 C C . ARG A 1 108 ? -12.671 -7.945 -2.724 1.00 86.12 108 ARG A C 1
ATOM 849 O O . ARG A 1 108 ? -12.749 -9.171 -2.736 1.00 86.12 108 ARG A O 1
ATOM 856 N N . ALA A 1 109 ? -11.653 -7.300 -2.161 1.00 82.25 109 ALA A N 1
ATOM 857 C CA . ALA A 1 109 ? -10.566 -7.957 -1.439 1.00 82.25 109 ALA A CA 1
ATOM 858 C C . ALA A 1 109 ? -10.856 -8.156 0.063 1.00 82.25 109 ALA A C 1
ATOM 860 O O . ALA A 1 109 ? -10.044 -8.784 0.741 1.00 82.25 109 ALA A O 1
ATOM 861 N N . GLY A 1 110 ? -11.993 -7.659 0.572 1.00 83.69 110 GLY A N 1
ATOM 862 C CA . GLY A 1 110 ? -12.313 -7.667 2.004 1.00 83.69 110 GLY A CA 1
ATOM 863 C C . GLY A 1 110 ? -11.518 -6.633 2.810 1.00 83.69 110 GLY A C 1
ATOM 864 O O . GLY A 1 110 ? -11.215 -6.875 3.973 1.00 83.69 110 GLY A O 1
ATOM 865 N N . ASP A 1 111 ? -11.124 -5.530 2.166 1.00 85.94 111 ASP A N 1
ATOM 866 C CA . ASP A 1 111 ? -10.391 -4.388 2.731 1.00 85.94 111 ASP A CA 1
ATOM 867 C C . ASP A 1 111 ? -11.173 -3.080 2.491 1.00 85.94 111 ASP A C 1
ATOM 869 O O . ASP A 1 111 ? -10.627 -2.086 2.020 1.00 85.94 111 ASP A O 1
ATOM 873 N N . ASP A 1 112 ? -12.478 -3.076 2.737 1.00 87.69 112 ASP A N 1
ATOM 874 C CA . ASP A 1 112 ? -13.406 -1.980 2.421 1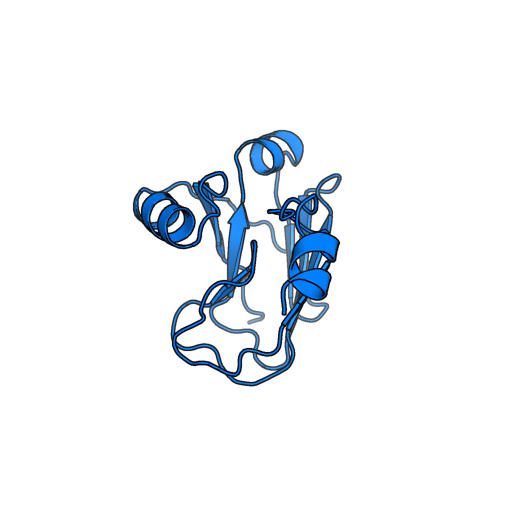.00 87.69 112 ASP A CA 1
ATOM 875 C C . ASP A 1 112 ? -13.060 -0.635 3.083 1.00 87.69 112 ASP A C 1
ATOM 877 O O . ASP A 1 112 ? -13.352 0.416 2.510 1.00 87.69 112 ASP A O 1
ATOM 881 N N . ALA A 1 113 ? -12.361 -0.658 4.220 1.00 88.81 113 ALA A N 1
ATOM 882 C CA . ALA A 1 113 ? -11.822 0.543 4.860 1.00 88.81 113 ALA A CA 1
ATOM 883 C C . ALA A 1 113 ? -10.749 1.262 4.015 1.00 88.81 113 ALA A C 1
ATOM 885 O O . ALA A 1 113 ? -10.551 2.467 4.156 1.00 88.81 113 ALA A O 1
ATOM 886 N N . LEU A 1 114 ? -10.055 0.560 3.110 1.00 91.31 114 LEU A N 1
ATOM 887 C CA . LEU A 1 114 ? -9.012 1.152 2.272 1.00 91.31 114 LEU A CA 1
ATOM 888 C C . LEU A 1 114 ? -9.644 1.885 1.079 1.00 91.31 114 LEU A C 1
ATOM 890 O O . LEU A 1 114 ? -9.934 1.288 0.040 1.00 91.31 114 LEU A O 1
ATOM 894 N N . THR A 1 115 ? -9.860 3.190 1.216 1.00 93.38 115 THR A N 1
ATOM 895 C CA . THR A 1 115 ? -10.592 4.015 0.238 1.00 93.38 115 THR A CA 1
ATOM 896 C C . THR A 1 115 ? -9.691 4.932 -0.599 1.00 93.38 115 THR A C 1
ATOM 898 O O . THR A 1 115 ? -10.117 5.436 -1.648 1.00 93.38 115 THR A O 1
ATOM 901 N N . PHE A 1 116 ? -8.432 5.105 -0.197 1.00 93.31 116 PHE A N 1
ATOM 902 C CA . PHE A 1 116 ? -7.433 5.928 -0.877 1.00 93.31 116 PHE A CA 1
ATOM 903 C C . PHE A 1 116 ? -6.343 5.078 -1.518 1.00 93.31 116 PHE A C 1
ATOM 905 O O . PHE A 1 116 ? -6.019 3.986 -1.054 1.00 93.31 116 PHE A O 1
ATOM 912 N N . GLU A 1 117 ? -5.716 5.613 -2.563 1.00 93.12 117 GLU A N 1
ATOM 913 C CA . GLU A 1 117 ? -4.448 5.095 -3.064 1.00 93.12 117 GLU A CA 1
ATOM 914 C C . GLU A 1 117 ? -3.409 6.206 -3.231 1.00 93.12 117 GLU A C 1
ATOM 916 O O . GLU A 1 117 ? -3.740 7.337 -3.590 1.00 93.12 117 GLU A O 1
ATOM 921 N N . ALA A 1 118 ? -2.139 5.872 -3.027 1.00 91.50 118 ALA A N 1
ATOM 922 C CA . ALA A 1 118 ? -1.016 6.732 -3.376 1.00 91.50 118 ALA A CA 1
ATOM 923 C C . ALA A 1 118 ? -0.006 5.955 -4.227 1.00 91.50 118 ALA A C 1
ATOM 925 O O . ALA A 1 118 ? 0.257 4.773 -3.994 1.00 91.50 118 ALA A O 1
ATOM 926 N N . ALA A 1 119 ? 0.544 6.612 -5.247 1.00 88.25 119 ALA A N 1
ATOM 927 C CA . ALA A 1 119 ? 1.614 6.035 -6.049 1.00 88.25 119 ALA A CA 1
ATOM 928 C C . ALA A 1 119 ? 2.932 6.131 -5.280 1.00 88.25 119 ALA A C 1
ATOM 930 O O . ALA A 1 119 ? 3.280 7.203 -4.791 1.00 88.25 119 ALA A O 1
ATOM 931 N N . VAL A 1 120 ? 3.671 5.027 -5.214 1.00 84.25 120 VAL A N 1
ATOM 932 C CA . VAL A 1 120 ? 5.043 5.046 -4.704 1.00 84.25 120 VAL A CA 1
ATOM 933 C C . VAL A 1 120 ? 5.931 5.402 -5.881 1.00 84.25 120 VAL A C 1
ATOM 935 O O . VAL A 1 120 ? 5.992 4.668 -6.871 1.00 84.25 120 VAL A O 1
ATOM 938 N N . ALA A 1 121 ? 6.527 6.589 -5.826 1.00 67.44 121 ALA A N 1
ATOM 939 C CA . ALA A 1 121 ? 7.298 7.111 -6.939 1.00 67.44 121 ALA A CA 1
ATOM 940 C C . ALA A 1 121 ? 8.532 6.231 -7.186 1.00 67.44 121 ALA A C 1
ATOM 942 O O . ALA A 1 121 ? 9.264 5.907 -6.254 1.00 67.44 121 ALA A O 1
ATOM 943 N N . ALA A 1 122 ? 8.763 5.860 -8.446 1.00 58.78 122 ALA A N 1
ATOM 944 C CA . ALA A 1 122 ? 10.004 5.211 -8.844 1.00 58.78 122 ALA A CA 1
ATOM 945 C C . ALA A 1 122 ? 11.178 6.197 -8.700 1.00 58.78 122 ALA A C 1
ATOM 947 O O . ALA A 1 122 ? 11.004 7.406 -8.914 1.00 58.78 122 ALA A O 1
ATOM 948 N N . SER A 1 123 ? 12.363 5.682 -8.359 1.00 43.97 123 SER A N 1
ATOM 949 C CA . SER A 1 123 ? 13.600 6.440 -8.581 1.00 43.97 123 SER A CA 1
ATOM 950 C C . SER A 1 123 ? 13.705 6.802 -10.073 1.00 43.97 123 SER A C 1
ATOM 952 O O . SER A 1 123 ? 13.195 6.023 -10.887 1.00 43.97 123 SER A O 1
ATOM 954 N N . PRO A 1 124 ? 14.279 7.968 -10.430 1.00 43.72 124 PRO A N 1
ATOM 955 C CA . PRO A 1 124 ? 14.542 8.331 -11.822 1.00 43.72 124 PRO A CA 1
ATOM 956 C C . PRO A 1 124 ? 15.405 7.283 -12.529 1.00 43.72 124 PRO A C 1
ATOM 958 O O . PRO A 1 124 ? 16.226 6.636 -11.836 1.00 43.72 124 PRO A O 1
#

pLDDT: mean 85.74, std 9.47, range [43.72, 95.0]

Mean predicted aligned error: 5.92 Å

Radius of gyration: 14.93 Å; Cα contacts (8 Å, |Δi|>4): 237; chains: 1; bounding box: 31×45×31 Å

Solvent-accessible surface area (backbone atoms only — not comparable to full-atom values): 7004 Å² total; per-residue (Å²): 111,68,77,64,51,63,77,47,68,85,60,77,82,72,63,75,61,51,65,47,79,46,63,44,83,46,63,84,57,35,66,60,75,38,39,33,41,59,67,68,47,66,76,46,59,33,40,36,37,50,40,62,86,70,18,35,36,40,37,41,45,82,71,64,72,52,34,31,41,44,36,34,67,68,53,60,65,67,24,79,54,37,34,33,25,46,67,86,45,78,78,38,83,39,71,72,43,74,44,71,75,39,34,60,53,24,43,75,71,75,39,58,68,30,34,24,38,27,67,50,72,65,79,133

Sequence (124 aa):
MRALLERISDREREARPRRLLWQPALAWKRQFHWLWCAGTPSPGLIEAQLDAEKGTIRIDAERPAGRRVLLDDDLVEAAGGLTSILNGGEPRTVTPKRSLAVIVRTGRAGDDALTFEAAVAASP